Protein AF-S4RZP1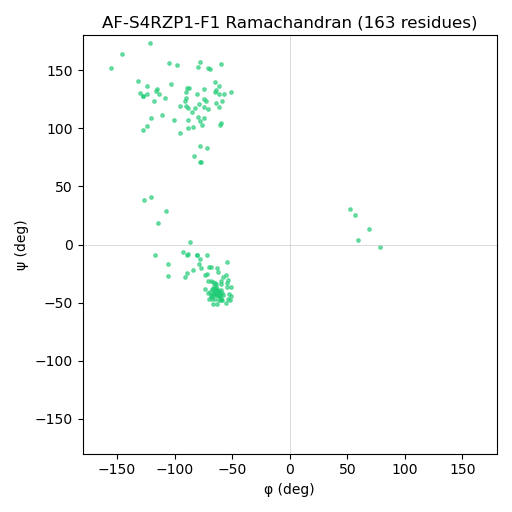-F1 (afdb_monomer)

InterPro domains:
  IPR009539 Vang-like protein [PF06638] (1-165)
  IPR009539 Vang-like protein [PTHR20886] (1-165)

Radius of gyration: 30.62 Å; Cα contacts (8 Å, |Δi|>4): 113; chains: 1; bounding box: 86×55×78 Å

Mean predicted aligned error: 17.44 Å

Foldseek 3Di:
DLLVLLQVLLVVLVVVVVVCVVVVVPDPPQLLVSLVVSCVSRVVVVCVLCVVVVNVVVDDPVNLSVLSSVCSVVVHGSVVSCCVVPPPDPPPDDDPPCPLQVDWDKAAPDDPPDDDDQQGWIWTDGPVDIDIDGDHDDDDDDDDDDDDDPVVDDDDDDDDPPDDD

Organism: Petromyzon marinus (NCBI:txid7757)

Solvent-accessible surface area (backbone atoms only — not comparable to full-atom values): 10511 Å² total; per-residue (Å²): 111,49,67,58,36,35,46,54,36,49,50,51,51,53,50,51,52,51,50,45,61,70,66,67,68,82,69,77,74,55,34,61,58,56,27,61,70,37,40,71,74,29,42,66,46,48,53,53,47,28,54,76,71,69,43,47,90,81,54,52,70,67,62,51,43,54,52,43,13,54,32,56,69,66,75,50,52,48,63,65,63,43,42,78,76,69,50,87,63,86,79,82,76,83,66,93,89,36,75,79,75,69,52,67,45,81,47,57,92,60,68,85,88,55,82,91,49,71,70,43,62,37,32,46,35,46,99,89,50,73,44,82,45,72,39,72,73,78,83,83,84,82,88,79,91,76,90,74,62,83,77,79,76,66,84,80,84,78,82,78,84,87,78,77,136

Secondary structure (DSSP, 8-state):
-HHHHHHHHHHHHHHHHHHHHHTT------HHHHHHHHHHHHHHHHHHHHHHTT-GGG--HHHHHHHHHHHHHTT--HHHHHHHHHS--------TT-TTTS-PEEEESS-TTSPP-TT-EEEEE-SS-EEEEE--PPP-------PPPTTTT------------

Structure (mmCIF, N/CA/C/O backbone):
data_AF-S4RZP1-F1
#
_entry.id   AF-S4RZP1-F1
#
loop_
_atom_site.group_PDB
_atom_site.id
_atom_site.type_symbol
_atom_site.label_atom_id
_atom_site.label_alt_id
_atom_site.label_comp_id
_atom_site.label_asym_id
_atom_site.label_entity_id
_atom_site.label_seq_id
_atom_site.pdbx_PDB_ins_code
_atom_site.Cartn_x
_atom_site.Cartn_y
_atom_site.Cartn_z
_atom_site.occupancy
_atom_site.B_iso_or_equiv
_atom_site.auth_seq_id
_atom_site.auth_comp_id
_atom_site.auth_asym_id
_atom_site.auth_atom_id
_atom_site.pdbx_PDB_model_num
ATOM 1 N N . ARG A 1 1 ? -8.484 -16.439 11.873 1.00 78.94 1 ARG A N 1
ATOM 2 C CA . ARG A 1 1 ? -7.778 -16.306 13.178 1.00 78.94 1 ARG A CA 1
ATOM 3 C C . ARG A 1 1 ? -7.256 -14.887 13.406 1.00 78.94 1 ARG A C 1
ATOM 5 O O . ARG A 1 1 ? -7.564 -14.353 14.453 1.00 78.94 1 ARG A O 1
ATOM 12 N N . LEU A 1 2 ? -6.530 -14.270 12.461 1.00 86.25 2 LEU A N 1
ATOM 13 C CA . LEU A 1 2 ? -6.063 -12.876 12.601 1.00 86.25 2 LEU A CA 1
ATOM 14 C C . LEU A 1 2 ? -7.210 -11.859 12.727 1.00 86.25 2 LEU A C 1
ATOM 16 O O . LEU A 1 2 ? -7.190 -11.057 13.646 1.00 86.25 2 LEU A O 1
ATOM 20 N N . VAL A 1 3 ? -8.217 -11.943 11.850 1.00 87.44 3 VAL A N 1
ATOM 21 C CA . VAL A 1 3 ? -9.380 -11.032 11.862 1.00 87.44 3 VAL A CA 1
ATOM 22 C C . VAL A 1 3 ? -10.087 -11.031 13.219 1.00 87.44 3 VAL A C 1
ATOM 24 O O . VAL A 1 3 ? -10.231 -9.977 13.816 1.00 87.44 3 VAL A O 1
ATOM 27 N N . VAL A 1 4 ? -10.410 -12.216 13.746 1.00 89.25 4 VAL A N 1
ATOM 28 C CA . VAL A 1 4 ? -11.067 -12.374 15.056 1.00 89.25 4 VAL A CA 1
ATOM 29 C C . VAL A 1 4 ? -10.227 -11.777 16.191 1.00 89.25 4 VAL A C 1
ATOM 31 O O . VAL A 1 4 ? -10.744 -11.001 16.981 1.00 89.25 4 VAL A O 1
ATOM 34 N N . ALA A 1 5 ? -8.919 -12.059 16.233 1.00 88.25 5 ALA A N 1
ATOM 35 C CA . ALA A 1 5 ? -8.037 -11.503 17.264 1.00 88.25 5 ALA A CA 1
ATOM 36 C C . ALA A 1 5 ? -7.927 -9.968 17.186 1.00 88.25 5 ALA A C 1
ATOM 38 O O . ALA A 1 5 ? -7.803 -9.301 18.209 1.00 88.25 5 ALA A O 1
ATOM 39 N N . ALA A 1 6 ? -7.974 -9.395 15.979 1.00 87.69 6 ALA A N 1
ATOM 40 C CA . ALA A 1 6 ? -7.999 -7.947 15.802 1.00 87.69 6 ALA A CA 1
ATOM 41 C C . ALA A 1 6 ? -9.350 -7.346 16.229 1.00 87.69 6 ALA A C 1
ATOM 43 O O . ALA A 1 6 ? -9.373 -6.317 16.894 1.00 87.69 6 ALA A O 1
ATOM 44 N N . GLU A 1 7 ? -10.471 -7.988 15.899 1.00 89.00 7 GLU A N 1
ATOM 45 C CA . GLU A 1 7 ? -11.809 -7.550 16.316 1.00 89.00 7 GLU A CA 1
ATOM 46 C C . GLU A 1 7 ? -11.969 -7.583 17.847 1.00 89.00 7 GLU A C 1
ATOM 48 O O . GLU A 1 7 ? -12.440 -6.607 18.433 1.00 89.00 7 GLU A O 1
ATOM 53 N N . GLU A 1 8 ? -11.505 -8.642 18.514 1.00 89.06 8 GLU A N 1
ATOM 54 C CA . GLU A 1 8 ? -11.508 -8.752 19.981 1.00 89.06 8 GLU A CA 1
ATOM 55 C C . GLU A 1 8 ? -10.680 -7.636 20.639 1.00 89.06 8 GLU A C 1
ATOM 57 O O . GLU A 1 8 ? -11.143 -6.979 21.573 1.00 89.06 8 GLU A O 1
ATOM 62 N N . ALA A 1 9 ? -9.488 -7.355 20.110 1.00 87.31 9 ALA A N 1
ATOM 63 C CA . ALA A 1 9 ? -8.610 -6.309 20.625 1.00 87.31 9 ALA A CA 1
ATOM 64 C C . ALA A 1 9 ? -9.189 -4.893 20.460 1.00 87.31 9 ALA A C 1
ATOM 66 O O . ALA A 1 9 ? -9.123 -4.087 21.384 1.00 87.31 9 ALA A O 1
ATOM 67 N N . PHE A 1 10 ? -9.793 -4.581 19.308 1.00 86.44 10 PHE A N 1
ATOM 68 C CA . PHE A 1 10 ? -10.455 -3.287 19.090 1.00 86.44 10 PHE A CA 1
ATOM 69 C C . PHE A 1 10 ? -11.720 -3.142 19.947 1.00 86.44 10 PHE A C 1
ATOM 71 O O . PHE A 1 10 ? -12.042 -2.043 20.393 1.00 86.44 10 PHE A O 1
ATOM 78 N N . THR A 1 11 ? -12.414 -4.246 20.233 1.00 87.06 11 THR A N 1
ATOM 79 C CA . THR A 1 11 ? -13.544 -4.248 21.175 1.00 87.06 11 THR A CA 1
ATOM 80 C C . THR A 1 11 ? -13.075 -3.937 22.599 1.00 87.06 11 THR A C 1
ATOM 82 O O . THR A 1 11 ? -13.766 -3.233 23.330 1.00 87.06 11 THR A O 1
ATOM 85 N N . HIS A 1 12 ? -11.886 -4.411 22.985 1.00 86.19 12 HIS A N 1
ATOM 86 C CA . HIS A 1 12 ? -11.274 -4.088 24.273 1.00 86.19 12 HIS A CA 1
ATOM 87 C C . HIS A 1 12 ? -10.935 -2.593 24.399 1.00 86.19 12 HIS A C 1
ATOM 89 O O . HIS A 1 12 ? -11.258 -1.995 25.420 1.00 86.19 12 HIS A O 1
ATOM 95 N N . VAL A 1 13 ? -10.378 -1.966 23.352 1.00 83.88 13 VAL A N 1
ATOM 96 C CA . VAL A 1 13 ? -10.140 -0.505 23.333 1.00 83.88 13 VAL A CA 1
ATOM 97 C C . VAL A 1 13 ? -11.434 0.274 23.520 1.00 83.88 13 VAL A C 1
ATOM 99 O O . VAL A 1 13 ? -11.487 1.167 24.356 1.00 83.88 13 VAL A O 1
ATOM 102 N N . ARG A 1 14 ? -12.492 -0.079 22.779 1.00 81.31 14 ARG A N 1
ATOM 103 C CA . ARG A 1 14 ? -13.775 0.632 22.875 1.00 81.31 14 ARG A CA 1
ATOM 104 C C . ARG A 1 14 ? -14.382 0.546 24.271 1.00 81.31 14 ARG A C 1
ATOM 106 O O . ARG A 1 14 ? -14.882 1.543 24.768 1.00 81.31 14 ARG A O 1
ATOM 113 N N . ARG A 1 15 ? -14.295 -0.618 24.925 1.00 81.94 15 ARG A N 1
ATOM 114 C CA . ARG A 1 15 ? -14.755 -0.773 26.314 1.00 81.94 15 ARG A CA 1
ATOM 115 C C . ARG A 1 15 ? -13.969 0.107 27.279 1.00 81.94 15 ARG A C 1
ATOM 117 O O . ARG A 1 15 ? -14.590 0.763 28.102 1.00 81.94 15 ARG A O 1
ATOM 124 N N . LEU A 1 16 ? -12.644 0.164 27.140 1.00 77.31 16 LEU A N 1
ATOM 125 C CA . LEU A 1 16 ? -11.804 1.044 27.959 1.00 77.31 16 LEU A CA 1
ATOM 126 C C . LEU A 1 16 ? -12.164 2.522 27.748 1.00 77.31 16 LEU A C 1
ATOM 128 O O . LEU A 1 16 ? -12.350 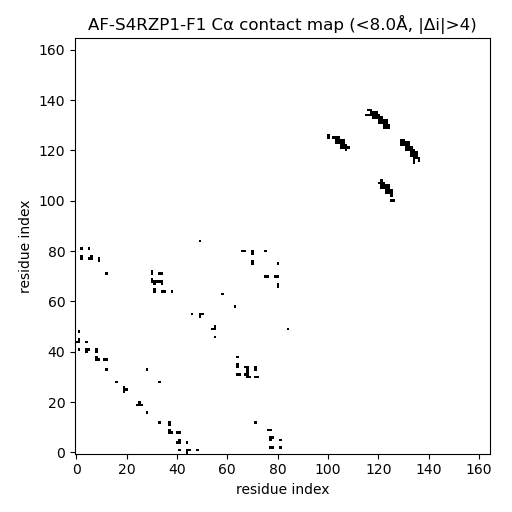3.247 28.718 1.00 77.31 16 LEU A O 1
ATOM 132 N N . GLN A 1 17 ? -12.365 2.945 26.497 1.00 74.88 17 GLN A N 1
ATOM 133 C CA . GLN A 1 17 ? -12.795 4.310 26.171 1.00 74.88 17 GLN A CA 1
ATOM 134 C C . GLN A 1 17 ? -14.188 4.639 26.737 1.00 74.88 17 GLN A C 1
ATOM 136 O O . GLN A 1 17 ? -14.403 5.734 27.256 1.00 74.88 17 GLN A O 1
ATOM 141 N N . GLU A 1 18 ? -15.138 3.701 26.664 1.00 74.38 18 GLU A N 1
ATOM 142 C CA . GLU A 1 18 ? -16.483 3.850 27.236 1.00 74.38 18 GLU A CA 1
ATOM 143 C C . GLU A 1 18 ? -16.457 3.904 28.773 1.00 74.38 18 GLU A C 1
ATOM 145 O O . GLU A 1 18 ? -17.213 4.669 29.378 1.00 74.38 18 GLU A O 1
ATOM 150 N N . GLU A 1 19 ? -15.600 3.108 29.417 1.00 72.75 19 GLU A N 1
ATOM 151 C CA . GLU A 1 19 ? -15.393 3.117 30.869 1.00 72.75 19 GLU A CA 1
ATOM 152 C C . GLU A 1 19 ? -14.763 4.436 31.340 1.00 72.75 19 GLU A C 1
ATOM 154 O O . GLU A 1 19 ? -15.252 5.028 32.303 1.00 72.75 19 GLU A O 1
ATOM 159 N N . GLU A 1 20 ? -13.761 4.957 30.627 1.00 68.62 20 GLU A N 1
ATOM 160 C CA . GLU A 1 20 ? -13.144 6.260 30.917 1.00 68.62 20 GLU A CA 1
ATOM 161 C C . GLU A 1 20 ? -14.103 7.435 30.673 1.00 68.62 20 GLU A C 1
ATOM 163 O O . GLU A 1 20 ? -14.165 8.368 31.478 1.00 68.62 20 GLU A O 1
ATOM 168 N N . GLN A 1 21 ? -14.928 7.375 29.621 1.00 65.19 21 GLN A N 1
ATOM 169 C CA . GLN A 1 21 ? -15.983 8.369 29.392 1.00 65.19 21 GLN A CA 1
ATOM 170 C C . GLN A 1 21 ? -17.047 8.349 30.493 1.00 65.19 21 GLN A C 1
ATOM 172 O O . GLN A 1 21 ? -17.503 9.410 30.921 1.00 65.19 21 GLN A O 1
ATOM 177 N N . ARG A 1 22 ? -17.431 7.166 30.991 1.00 64.12 22 ARG A N 1
ATOM 178 C CA . ARG A 1 22 ? -18.382 7.032 32.110 1.00 64.12 22 ARG A CA 1
ATOM 179 C C . ARG A 1 22 ? -17.792 7.463 33.450 1.00 64.12 22 ARG A C 1
ATOM 181 O O . ARG A 1 22 ? -18.537 7.962 34.288 1.00 64.12 22 ARG A O 1
ATOM 188 N N . ALA A 1 23 ? -16.487 7.294 33.648 1.00 65.44 23 ALA A N 1
ATOM 189 C CA . ALA A 1 23 ? -15.782 7.733 34.851 1.00 65.44 23 ALA A CA 1
ATOM 190 C C . ALA A 1 23 ? -15.629 9.265 34.940 1.00 65.44 23 ALA A C 1
ATOM 192 O O . ALA A 1 23 ? -15.225 9.777 35.983 1.00 65.44 23 ALA A O 1
ATOM 193 N N . GLY A 1 24 ? -15.971 10.008 33.877 1.00 54.34 24 GLY A N 1
ATOM 194 C CA . GLY A 1 24 ? -16.002 11.473 33.878 1.00 54.34 24 GLY A CA 1
ATOM 195 C C . GLY A 1 24 ? -14.624 12.133 33.984 1.00 54.34 24 GLY A C 1
ATOM 196 O O . GLY A 1 24 ? -14.544 13.330 34.248 1.00 54.34 24 GLY A O 1
ATOM 197 N N . THR A 1 25 ? -13.539 11.379 33.785 1.00 56.59 25 THR A N 1
ATOM 198 C CA . THR A 1 25 ? -12.162 11.856 33.982 1.00 56.59 25 THR A CA 1
ATOM 199 C C . THR A 1 25 ? -11.642 12.721 32.837 1.00 56.59 25 THR A C 1
ATOM 201 O O . THR A 1 25 ? -10.626 13.382 33.021 1.00 56.59 25 THR A O 1
ATOM 204 N N . GLY A 1 26 ? -12.315 12.778 31.678 1.00 52.53 26 GLY A N 1
ATOM 205 C CA . GLY A 1 26 ? -11.994 13.702 30.574 1.00 52.53 26 GLY A CA 1
ATOM 206 C C . GLY A 1 26 ? -10.577 13.573 29.992 1.00 52.53 26 GLY A C 1
ATOM 207 O O . GLY A 1 26 ? -10.198 14.353 29.120 1.00 52.53 26 GLY A O 1
ATOM 208 N N . LEU A 1 27 ? -9.795 12.601 30.465 1.00 50.53 27 LEU A N 1
ATOM 209 C CA . LEU A 1 27 ? -8.457 12.299 29.992 1.00 50.53 27 LEU A CA 1
ATOM 210 C C . LEU A 1 27 ? -8.616 11.538 28.683 1.00 50.53 27 LEU A C 1
ATOM 212 O O . LEU A 1 27 ? -9.033 10.386 28.657 1.00 50.53 27 LEU A O 1
ATOM 216 N N . THR A 1 28 ? -8.328 12.214 27.577 1.00 58.22 28 THR A N 1
ATOM 217 C CA . THR A 1 28 ? -8.139 11.568 26.282 1.00 58.22 28 THR A CA 1
ATOM 218 C C . THR A 1 28 ? -6.984 10.581 26.426 1.00 58.22 28 THR A C 1
ATOM 220 O O . THR A 1 28 ? -5.834 11.014 26.522 1.00 58.22 28 THR A O 1
ATOM 223 N N . MET A 1 29 ? -7.281 9.283 26.495 1.00 65.50 29 MET A N 1
ATOM 224 C CA . MET A 1 29 ? -6.266 8.230 26.519 1.00 65.50 29 MET A CA 1
ATOM 225 C C . MET A 1 29 ? -5.289 8.446 25.353 1.00 65.50 29 MET A C 1
ATOM 227 O O . MET A 1 29 ? -5.736 8.668 24.222 1.00 65.50 29 MET A O 1
ATOM 231 N N . ASP A 1 30 ? -3.974 8.410 25.604 1.00 81.56 30 ASP A N 1
ATOM 232 C CA . ASP A 1 30 ? -2.981 8.541 24.533 1.00 81.56 30 ASP A CA 1
ATOM 233 C C . ASP A 1 30 ? -3.168 7.365 23.553 1.00 81.56 30 ASP A C 1
ATOM 235 O O . ASP A 1 30 ? -3.022 6.201 23.952 1.00 81.56 30 ASP A O 1
ATOM 239 N N . PRO A 1 31 ? -3.489 7.611 22.266 1.00 79.75 31 PRO A N 1
ATOM 240 C CA . PRO A 1 31 ? -3.691 6.546 21.286 1.00 79.75 31 PRO A CA 1
ATOM 241 C C . PRO A 1 31 ? -2.491 5.600 21.174 1.00 79.75 31 PRO A C 1
ATOM 243 O O . PRO A 1 31 ? -2.646 4.435 20.794 1.00 79.75 31 PRO A O 1
ATOM 246 N N . GLN A 1 32 ? -1.291 6.085 21.502 1.00 85.44 32 GLN A N 1
ATOM 247 C CA . GLN A 1 32 ? -0.077 5.284 21.498 1.00 85.44 32 GLN A CA 1
ATOM 248 C C . GLN A 1 32 ? -0.011 4.309 22.681 1.00 85.44 32 GLN A C 1
ATOM 250 O O . GLN A 1 32 ? 0.398 3.161 22.499 1.00 85.44 32 GLN A O 1
ATOM 255 N N . GLU A 1 33 ? -0.472 4.721 23.860 1.00 87.12 33 GLU A N 1
ATOM 256 C CA . GLU A 1 33 ? -0.581 3.869 25.046 1.00 87.12 33 GLU A CA 1
ATOM 257 C C . GLU A 1 33 ? -1.665 2.799 24.856 1.00 87.12 33 GLU A C 1
ATOM 259 O O . GLU A 1 33 ? -1.415 1.608 25.061 1.00 87.12 33 GLU A O 1
ATOM 264 N N . ALA A 1 34 ? -2.831 3.191 24.331 1.00 86.75 34 ALA A N 1
ATOM 265 C CA . ALA A 1 34 ? -3.907 2.262 23.991 1.00 86.75 34 ALA A CA 1
ATOM 266 C C . ALA A 1 34 ? -3.444 1.196 22.979 1.00 86.75 34 ALA A C 1
ATOM 268 O O . ALA A 1 34 ? -3.712 0.002 23.148 1.00 86.75 34 ALA A O 1
ATOM 269 N N . ALA A 1 35 ? -2.689 1.603 21.950 1.00 88.38 35 ALA A N 1
ATOM 270 C CA . ALA A 1 35 ? -2.110 0.684 20.974 1.00 88.38 35 ALA A CA 1
ATOM 271 C C . ALA A 1 35 ? -1.136 -0.315 21.620 1.00 88.38 35 ALA A C 1
ATOM 273 O O . ALA A 1 35 ? -1.183 -1.506 21.302 1.00 88.38 35 ALA A O 1
ATOM 274 N N . GLN A 1 36 ? -0.275 0.141 22.535 1.00 90.06 36 GLN A N 1
ATOM 275 C CA . GLN A 1 36 ? 0.663 -0.725 23.256 1.00 90.06 36 GLN A CA 1
ATOM 276 C C . GLN A 1 36 ? -0.053 -1.726 24.168 1.00 90.06 36 GLN A C 1
ATOM 278 O O . GLN A 1 36 ? 0.353 -2.888 24.219 1.00 90.06 36 GLN A O 1
ATOM 283 N N . ALA A 1 37 ? -1.136 -1.312 24.830 1.00 88.75 37 ALA A N 1
ATOM 284 C CA . ALA A 1 37 ? -1.914 -2.170 25.718 1.00 88.75 37 ALA A CA 1
ATOM 285 C C . ALA A 1 37 ? -2.589 -3.331 24.970 1.00 88.75 37 ALA A C 1
ATOM 287 O O . ALA A 1 37 ? -2.584 -4.469 25.445 1.00 88.75 37 ALA A O 1
ATOM 288 N N . ILE A 1 38 ? -3.141 -3.080 23.776 1.00 89.81 38 ILE A N 1
ATOM 289 C CA . ILE A 1 38 ? -3.872 -4.116 23.032 1.00 89.81 38 ILE A CA 1
ATOM 290 C C . ILE A 1 38 ? -2.999 -4.950 22.102 1.00 89.81 38 ILE A C 1
ATOM 292 O O . ILE A 1 38 ? -3.365 -6.083 21.781 1.00 89.81 38 ILE A O 1
ATOM 296 N N . PHE A 1 39 ? -1.856 -4.428 21.652 1.00 90.31 39 PHE A N 1
ATOM 297 C CA . PHE A 1 39 ? -1.021 -5.106 20.664 1.00 90.31 39 PHE A CA 1
ATOM 298 C C . PHE A 1 39 ? -0.658 -6.558 21.046 1.00 90.31 39 PHE A C 1
ATOM 300 O O . PHE A 1 39 ? -0.793 -7.427 20.178 1.00 90.31 39 PHE A O 1
ATOM 307 N N . PRO A 1 40 ? -0.291 -6.892 22.305 1.00 91.31 40 PRO A N 1
ATOM 308 C CA . PRO A 1 40 ? 0.033 -8.264 22.708 1.00 91.31 40 PRO A CA 1
ATOM 309 C C . PRO A 1 40 ? -1.066 -9.294 22.407 1.00 91.31 40 PRO A C 1
ATOM 311 O O . PRO A 1 40 ? -0.750 -10.433 22.056 1.00 91.31 40 PRO A O 1
ATOM 314 N N . SER A 1 41 ? -2.343 -8.896 22.474 1.00 89.69 41 SER A N 1
ATOM 315 C CA . SER A 1 41 ? -3.490 -9.785 22.222 1.00 89.69 41 SER A CA 1
ATOM 316 C C . SER A 1 41 ? -3.577 -10.259 20.762 1.00 89.69 41 SER A C 1
ATOM 318 O O . SER A 1 41 ? -3.948 -11.402 20.493 1.00 89.69 41 SER A O 1
ATOM 320 N N . MET A 1 42 ? -3.146 -9.426 19.808 1.00 91.50 42 MET A N 1
ATOM 321 C CA . MET A 1 42 ? -3.163 -9.730 18.371 1.00 91.50 42 MET A CA 1
ATOM 322 C C . MET A 1 42 ? -1.776 -10.043 17.787 1.00 91.50 42 MET A C 1
ATOM 324 O O . MET A 1 42 ? -1.682 -10.640 16.709 1.00 91.50 42 MET A O 1
ATOM 328 N N . ALA A 1 43 ? -0.694 -9.690 18.492 1.00 90.94 43 ALA A N 1
ATOM 329 C CA . ALA A 1 43 ? 0.689 -9.752 18.015 1.00 90.94 43 ALA A CA 1
ATOM 330 C C . ALA A 1 43 ? 1.052 -11.120 17.436 1.00 90.94 43 ALA A C 1
ATOM 332 O O . ALA A 1 43 ? 1.564 -11.220 16.321 1.00 90.94 43 ALA A O 1
ATOM 333 N N . ARG A 1 44 ? 0.725 -12.198 18.159 1.00 91.12 44 ARG A N 1
ATOM 334 C CA . ARG A 1 44 ? 1.038 -13.566 17.728 1.00 91.12 44 ARG A CA 1
ATOM 335 C C . ARG A 1 44 ? 0.327 -13.937 16.428 1.00 91.12 44 ARG A C 1
ATOM 337 O O . ARG A 1 44 ? 0.917 -14.591 15.568 1.00 91.12 44 ARG A O 1
ATOM 344 N N . ALA A 1 45 ? -0.938 -13.546 16.280 1.00 90.12 45 ALA A N 1
ATOM 345 C CA . ALA A 1 45 ? -1.714 -13.837 15.081 1.00 90.12 45 ALA A CA 1
ATOM 346 C C . ALA A 1 45 ? -1.188 -13.042 13.878 1.00 90.12 45 ALA A C 1
ATOM 348 O O . ALA A 1 45 ? -1.054 -13.610 12.791 1.00 90.12 45 ALA A O 1
ATOM 349 N N . LEU A 1 46 ? -0.840 -11.769 14.090 1.00 89.25 46 LEU A N 1
ATOM 350 C CA . LEU A 1 46 ? -0.301 -10.892 13.055 1.00 89.25 46 LEU A CA 1
ATOM 351 C C . LEU A 1 46 ? 1.083 -11.364 12.607 1.00 89.25 46 LEU A C 1
ATOM 353 O O . LEU A 1 46 ? 1.293 -11.613 11.427 1.00 89.25 46 LEU A O 1
ATOM 357 N N . GLN A 1 47 ? 2.002 -11.603 13.542 1.00 90.50 47 GLN A N 1
ATOM 358 C CA . GLN A 1 47 ? 3.342 -12.108 13.235 1.00 90.50 47 GLN A CA 1
ATOM 359 C C . GLN A 1 47 ? 3.302 -13.461 12.518 1.00 90.50 47 GLN A C 1
ATOM 361 O O . GLN A 1 47 ? 4.084 -13.688 11.597 1.00 90.50 47 GLN A O 1
ATOM 366 N N . LYS A 1 48 ? 2.386 -14.362 12.904 1.00 91.19 48 LYS A N 1
ATOM 367 C CA . LYS A 1 48 ? 2.197 -15.639 12.203 1.00 91.19 48 LYS A CA 1
ATOM 368 C C . LYS A 1 48 ? 1.749 -15.424 10.756 1.00 91.19 48 LYS A C 1
ATOM 370 O O . LYS A 1 48 ? 2.263 -16.103 9.871 1.00 91.19 48 LYS A O 1
ATOM 375 N N . TYR A 1 49 ? 0.818 -14.500 10.521 1.00 89.44 49 TYR A N 1
ATOM 376 C CA . TYR A 1 49 ? 0.367 -14.151 9.175 1.00 89.44 49 TYR A CA 1
ATOM 377 C C . TYR A 1 49 ? 1.506 -13.547 8.348 1.00 89.44 49 TYR A C 1
ATOM 379 O O . TYR A 1 49 ? 1.826 -14.088 7.297 1.00 89.44 49 TYR A O 1
ATOM 387 N N . LEU A 1 50 ? 2.195 -12.530 8.877 1.00 87.44 50 LEU A N 1
ATOM 388 C CA . LEU A 1 50 ? 3.315 -11.864 8.204 1.00 87.44 50 LEU A CA 1
ATOM 389 C C . LEU A 1 50 ? 4.470 -12.822 7.880 1.00 87.44 50 LEU A C 1
ATOM 391 O O . LEU A 1 50 ? 5.133 -12.677 6.857 1.00 87.44 50 LEU A O 1
ATOM 395 N N . ARG A 1 51 ? 4.718 -13.824 8.729 1.00 87.69 51 ARG A N 1
ATOM 396 C CA . ARG A 1 51 ? 5.679 -14.899 8.438 1.00 87.69 51 ARG A CA 1
ATOM 397 C C . ARG A 1 51 ? 5.206 -15.786 7.290 1.00 87.69 51 ARG A C 1
ATOM 399 O O . ARG A 1 51 ? 5.985 -16.065 6.385 1.00 87.69 51 ARG A O 1
ATOM 406 N N . ALA A 1 52 ? 3.944 -16.215 7.314 1.00 86.50 52 ALA A N 1
ATOM 407 C CA . ALA A 1 52 ? 3.375 -17.083 6.285 1.00 86.50 52 ALA A CA 1
ATOM 408 C C . ALA A 1 52 ? 3.322 -16.402 4.907 1.00 86.50 52 ALA A C 1
ATOM 410 O O . ALA A 1 52 ? 3.592 -17.046 3.897 1.00 86.50 52 ALA A O 1
ATOM 411 N N . THR A 1 53 ? 3.039 -15.098 4.865 1.00 84.81 53 THR A N 1
ATOM 412 C CA . THR A 1 53 ? 2.996 -14.293 3.634 1.00 84.81 53 THR A CA 1
ATOM 413 C C . THR A 1 53 ? 4.354 -13.719 3.227 1.00 84.81 53 THR A C 1
ATOM 415 O O . THR A 1 53 ? 4.432 -13.001 2.235 1.00 84.81 53 THR A O 1
ATOM 418 N N . LYS A 1 54 ? 5.431 -14.022 3.969 1.00 81.19 54 LYS A N 1
ATOM 419 C CA . LYS A 1 54 ? 6.779 -13.449 3.783 1.00 81.19 54 LYS A CA 1
ATOM 420 C C . LYS A 1 54 ? 6.820 -11.913 3.858 1.00 81.19 54 LYS A C 1
ATOM 422 O O . LYS A 1 54 ? 7.726 -11.288 3.323 1.00 81.19 54 LYS A O 1
ATOM 427 N N . GLN A 1 55 ? 5.865 -11.307 4.559 1.00 81.31 55 GLN A N 1
ATOM 428 C CA . GLN A 1 55 ? 5.765 -9.862 4.757 1.00 81.31 55 GLN A CA 1
ATOM 429 C C . GLN A 1 55 ? 6.533 -9.358 5.998 1.00 81.31 55 GLN A C 1
ATOM 431 O O . GLN A 1 55 ? 6.677 -8.155 6.187 1.00 81.31 55 GLN A O 1
ATOM 436 N N . GLN A 1 56 ? 7.045 -10.254 6.852 1.00 82.88 56 GLN A N 1
ATOM 437 C CA . GLN A 1 56 ? 7.728 -9.891 8.103 1.00 82.88 56 GLN A CA 1
ATOM 438 C C . GLN A 1 56 ? 8.855 -8.837 7.979 1.00 82.88 56 GLN A C 1
ATOM 440 O O . GLN A 1 56 ? 8.870 -7.946 8.826 1.00 82.88 56 GLN A O 1
ATOM 445 N N . PRO A 1 57 ? 9.777 -8.874 6.990 1.00 78.25 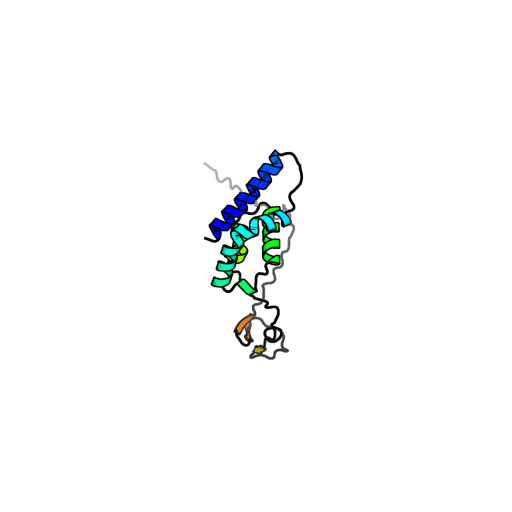57 PRO A N 1
ATOM 446 C CA . PRO A 1 57 ? 10.853 -7.877 6.915 1.00 78.25 57 PRO A CA 1
ATOM 447 C C . PRO A 1 57 ? 10.352 -6.464 6.579 1.00 78.25 57 PRO A C 1
ATOM 449 O O . PRO A 1 57 ? 11.028 -5.488 6.883 1.00 78.25 57 PRO A O 1
ATOM 452 N N . PHE A 1 58 ? 9.149 -6.335 6.015 1.00 76.94 58 PHE A N 1
ATOM 453 C CA . PHE A 1 58 ? 8.583 -5.053 5.584 1.00 76.94 58 PHE A CA 1
ATOM 454 C C . PHE A 1 58 ? 7.799 -4.327 6.681 1.00 76.94 58 PHE A C 1
ATOM 456 O O . PHE A 1 58 ? 7.377 -3.185 6.496 1.00 76.94 58 PHE A O 1
ATOM 463 N N . HIS A 1 59 ? 7.572 -4.978 7.822 1.00 83.75 59 HIS A N 1
ATOM 464 C CA . HIS A 1 59 ? 6.770 -4.425 8.904 1.00 83.75 59 HIS A CA 1
ATOM 465 C C . HIS A 1 59 ? 7.546 -4.471 10.215 1.00 83.75 59 HIS A C 1
ATOM 467 O O . HIS A 1 59 ? 7.588 -5.492 10.905 1.00 83.75 59 HIS A O 1
ATOM 473 N N . SER A 1 60 ? 8.141 -3.333 10.572 1.00 86.88 60 SER A N 1
ATOM 474 C CA . SER A 1 60 ? 8.731 -3.149 11.893 1.00 86.88 60 SER A CA 1
ATOM 475 C C . SER A 1 60 ? 7.642 -3.092 12.966 1.00 86.88 60 SER A C 1
ATOM 477 O O . SER A 1 60 ? 6.516 -2.651 12.724 1.00 86.88 60 SER A O 1
ATOM 479 N N . MET A 1 61 ? 7.996 -3.514 14.180 1.00 86.19 61 MET A N 1
ATOM 480 C CA . MET A 1 61 ? 7.128 -3.420 15.356 1.00 86.19 61 MET A CA 1
ATOM 481 C C . MET A 1 61 ? 6.615 -1.986 15.570 1.00 86.19 61 MET A C 1
ATOM 483 O O . MET A 1 61 ? 5.420 -1.767 15.748 1.00 86.19 61 MET A O 1
ATOM 487 N N . GLU A 1 62 ? 7.516 -1.008 15.484 1.00 86.56 62 GLU A N 1
ATOM 488 C CA . GLU A 1 62 ? 7.203 0.415 15.626 1.00 86.56 62 GLU A CA 1
ATOM 489 C C . GLU A 1 62 ? 6.223 0.903 14.548 1.00 86.56 62 GLU A C 1
ATOM 491 O O . GLU A 1 62 ? 5.248 1.588 14.854 1.00 86.56 62 GLU A O 1
ATOM 496 N N . GLY A 1 63 ? 6.418 0.495 13.290 1.00 83.75 63 GLY A N 1
ATOM 497 C CA . GLY A 1 63 ? 5.523 0.856 12.191 1.00 83.75 63 GLY A CA 1
ATOM 498 C C . GLY A 1 63 ? 4.116 0.272 12.345 1.00 83.75 63 GLY A C 1
ATOM 499 O O . GLY A 1 63 ? 3.135 0.915 11.961 1.00 83.75 63 GLY A O 1
ATOM 500 N N . ILE A 1 64 ? 4.007 -0.923 12.934 1.00 88.31 64 ILE A N 1
ATOM 501 C CA . ILE A 1 64 ? 2.719 -1.549 13.249 1.00 88.31 64 ILE A CA 1
ATOM 502 C C . ILE A 1 64 ? 2.024 -0.800 14.392 1.00 88.31 64 ILE A C 1
ATOM 504 O O . ILE A 1 64 ? 0.846 -0.470 14.257 1.00 88.31 64 ILE A O 1
ATOM 508 N N . LEU A 1 65 ? 2.742 -0.490 15.477 1.00 88.62 65 LEU A N 1
ATOM 509 C CA . LEU A 1 65 ? 2.205 0.262 16.617 1.00 88.62 65 LEU A CA 1
ATOM 510 C C . LEU A 1 65 ? 1.754 1.670 16.216 1.00 88.62 65 LEU A C 1
ATOM 512 O O . LEU A 1 65 ? 0.661 2.083 16.589 1.00 88.62 65 LEU A O 1
ATOM 516 N N . LYS A 1 66 ? 2.537 2.378 15.394 1.00 86.19 66 LYS A N 1
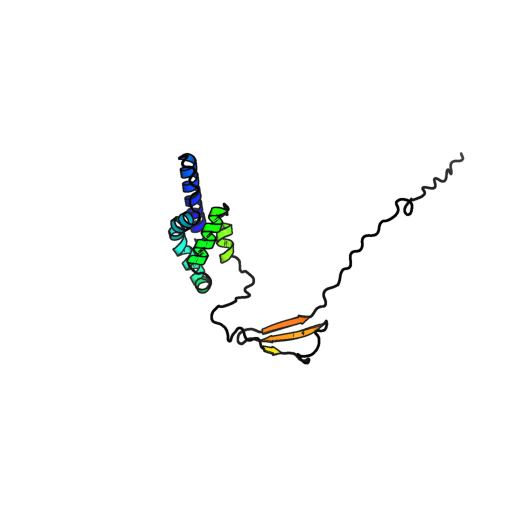ATOM 517 C CA . LYS A 1 66 ? 2.174 3.702 14.871 1.00 86.19 66 LYS A CA 1
ATOM 518 C C . LYS A 1 66 ? 0.892 3.659 14.036 1.00 86.19 66 LYS A C 1
ATOM 520 O O . LYS A 1 66 ? 0.031 4.523 14.176 1.00 86.19 66 LYS A O 1
ATOM 525 N N . HIS A 1 67 ? 0.746 2.644 13.179 1.00 86.00 67 HIS A N 1
ATOM 526 C CA . HIS A 1 67 ? -0.480 2.441 12.396 1.00 86.00 67 HIS A CA 1
ATOM 527 C C . HIS A 1 67 ? -1.675 2.110 13.293 1.00 86.00 67 HIS A C 1
ATOM 529 O O . HIS A 1 67 ? -2.770 2.619 13.075 1.00 86.00 67 HIS A O 1
ATOM 535 N N . LEU A 1 68 ? -1.463 1.291 14.323 1.00 87.94 68 LEU A N 1
ATOM 536 C CA . LEU A 1 68 ? -2.499 0.923 15.283 1.00 87.94 68 LEU A CA 1
ATOM 537 C C . LEU A 1 68 ? -2.982 2.133 16.096 1.00 87.94 68 LEU A C 1
ATOM 539 O O . LEU A 1 68 ? -4.185 2.358 16.173 1.00 87.94 68 LEU A O 1
ATOM 543 N N . ALA A 1 69 ? -2.063 2.948 16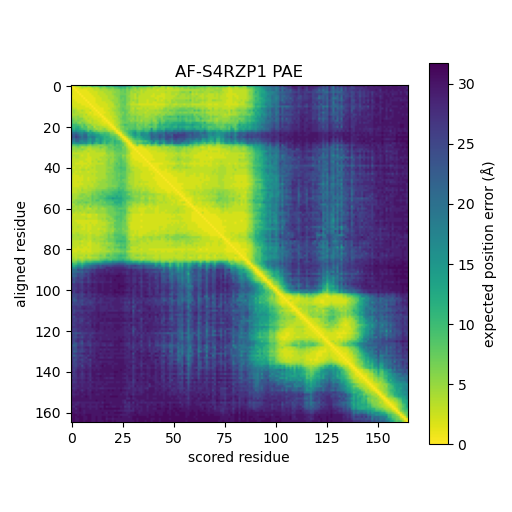.616 1.00 85.19 69 ALA A N 1
ATOM 544 C CA . ALA A 1 69 ? -2.377 4.194 17.314 1.00 85.19 69 ALA A CA 1
ATOM 545 C C . ALA A 1 69 ? -3.165 5.159 16.418 1.00 85.19 69 ALA A C 1
ATOM 547 O O . ALA A 1 69 ? -4.163 5.733 16.841 1.00 85.19 69 ALA A O 1
ATOM 548 N N . HIS A 1 70 ? -2.775 5.274 15.144 1.00 79.44 70 HIS A N 1
ATOM 549 C CA . HIS A 1 70 ? -3.516 6.064 14.163 1.00 79.44 70 HIS A CA 1
ATOM 550 C C . HIS A 1 70 ? -4.942 5.531 13.938 1.00 79.44 70 HIS A C 1
ATOM 552 O O . HIS A 1 70 ? -5.875 6.325 13.852 1.00 79.44 70 HIS A O 1
ATOM 558 N N . CYS A 1 71 ? -5.130 4.206 13.895 1.00 84.25 71 CYS A N 1
ATOM 559 C CA . CYS A 1 71 ? -6.457 3.592 13.799 1.00 84.25 71 CYS A CA 1
ATOM 560 C C . CYS A 1 71 ? -7.332 3.888 15.018 1.00 84.25 71 CYS A C 1
ATOM 562 O O . CYS A 1 71 ? -8.510 4.184 14.844 1.00 84.25 71 CYS A O 1
ATOM 564 N N . ILE A 1 72 ? -6.760 3.842 16.221 1.00 85.62 72 ILE A N 1
ATOM 565 C CA . ILE A 1 72 ? -7.476 4.136 17.469 1.00 85.62 72 ILE A CA 1
ATOM 566 C C . ILE A 1 72 ? -7.855 5.620 17.541 1.00 85.62 72 ILE A C 1
ATOM 568 O O . ILE A 1 72 ? -8.993 5.938 17.856 1.00 85.62 72 ILE A O 1
ATOM 572 N N . ALA A 1 73 ? -6.939 6.523 17.181 1.00 81.00 73 ALA A N 1
ATOM 573 C CA . ALA A 1 73 ? -7.167 7.969 17.227 1.00 81.00 73 ALA A CA 1
ATOM 574 C C . ALA A 1 73 ? -8.297 8.462 16.302 1.00 81.00 73 ALA A C 1
ATOM 576 O O . ALA A 1 73 ? -8.845 9.533 16.532 1.00 81.00 73 ALA A O 1
ATOM 577 N N . HIS A 1 74 ? -8.614 7.707 15.246 1.00 79.69 74 HIS A N 1
ATOM 578 C CA . HIS A 1 74 ? -9.622 8.068 14.241 1.00 79.69 74 HIS A CA 1
ATOM 579 C C . HIS A 1 74 ? -10.831 7.117 14.256 1.00 79.69 74 HIS A C 1
ATOM 581 O O . HIS A 1 74 ? -11.536 7.020 13.252 1.00 79.69 74 HIS A O 1
ATOM 587 N N . ASP A 1 75 ? -11.035 6.363 15.343 1.00 77.12 75 ASP A N 1
ATOM 588 C CA . ASP A 1 75 ? -12.141 5.405 15.508 1.00 77.12 75 ASP A CA 1
ATOM 589 C C . ASP A 1 75 ? -12.288 4.392 14.354 1.00 77.12 75 ASP A C 1
ATOM 591 O O . ASP A 1 75 ? -13.378 3.900 14.032 1.00 77.12 75 ASP A O 1
ATOM 595 N N . MET A 1 76 ? -11.168 4.037 13.719 1.00 81.31 76 MET A N 1
ATOM 596 C CA . MET A 1 76 ? -11.156 3.108 12.595 1.00 81.31 76 MET A CA 1
ATOM 597 C C . MET A 1 76 ? -11.445 1.675 13.047 1.00 81.31 76 MET A C 1
ATOM 599 O O . MET A 1 76 ? -11.156 1.255 14.168 1.00 81.31 76 MET A O 1
ATOM 603 N N . THR A 1 77 ? -12.014 0.880 12.142 1.00 86.25 77 THR A N 1
ATOM 604 C CA . THR A 1 77 ? -12.338 -0.522 12.432 1.00 86.25 77 THR A CA 1
ATOM 605 C C . THR A 1 77 ? -11.101 -1.421 12.370 1.00 86.25 77 THR A C 1
ATOM 607 O O . THR A 1 77 ? -10.145 -1.152 11.639 1.00 86.25 77 THR A O 1
ATOM 610 N N . ALA A 1 78 ? -11.157 -2.571 13.051 1.00 86.50 78 ALA A N 1
ATOM 611 C CA . ALA A 1 78 ? -10.125 -3.609 12.956 1.00 86.50 78 ALA A CA 1
ATOM 612 C C . ALA A 1 78 ? -9.852 -4.048 11.502 1.00 86.50 78 ALA A C 1
ATOM 614 O O . ALA A 1 78 ? -8.724 -4.393 11.152 1.00 86.50 78 ALA A O 1
ATOM 615 N N . ARG A 1 79 ? -10.870 -3.997 10.630 1.00 83.88 79 ARG A N 1
ATOM 616 C CA . ARG A 1 79 ? -10.717 -4.288 9.197 1.00 83.88 79 ARG A CA 1
ATOM 617 C C . ARG A 1 79 ? -9.860 -3.247 8.482 1.00 83.88 79 ARG A C 1
ATOM 619 O O . ARG A 1 79 ? -8.979 -3.647 7.733 1.00 83.88 79 ARG A O 1
ATOM 626 N N . ALA A 1 80 ? -10.061 -1.959 8.763 1.00 81.06 80 ALA A N 1
ATOM 627 C CA . ALA A 1 80 ? -9.245 -0.881 8.200 1.00 81.06 80 ALA A CA 1
ATOM 628 C C . ALA A 1 80 ? -7.773 -0.989 8.641 1.00 81.06 80 ALA A C 1
ATOM 630 O O . ALA A 1 80 ? -6.857 -0.809 7.839 1.00 81.06 80 ALA A O 1
ATOM 631 N N . PHE A 1 81 ? -7.522 -1.383 9.895 1.00 86.00 81 PHE A N 1
ATOM 632 C CA . PHE A 1 81 ? -6.164 -1.704 10.346 1.00 86.00 81 PHE A CA 1
ATOM 633 C C . PHE A 1 81 ? -5.550 -2.856 9.533 1.00 86.00 81 PHE A C 1
ATOM 635 O O . PHE A 1 81 ? -4.409 -2.755 9.075 1.00 86.00 81 PHE A O 1
ATOM 642 N N . LEU A 1 82 ? -6.306 -3.944 9.347 1.00 89.00 82 LEU A N 1
ATOM 643 C CA . LEU A 1 82 ? -5.840 -5.148 8.660 1.00 89.00 82 LEU A CA 1
ATOM 644 C C . LEU A 1 82 ? -5.686 -4.981 7.146 1.00 89.00 82 LEU A C 1
ATOM 646 O O . LEU A 1 82 ? -4.867 -5.681 6.553 1.00 89.00 82 LEU A O 1
ATOM 650 N N . GLU A 1 83 ? -6.416 -4.063 6.520 1.00 84.00 83 GLU A N 1
ATOM 651 C CA . GLU A 1 83 ? -6.374 -3.812 5.076 1.00 84.00 83 GLU A CA 1
ATOM 652 C C . GLU A 1 83 ? -4.953 -3.527 4.575 1.00 84.00 83 GLU A C 1
ATOM 654 O O . GLU A 1 83 ? -4.545 -4.049 3.539 1.00 84.00 83 GLU A O 1
ATOM 659 N N . LYS A 1 84 ? -4.141 -2.821 5.369 1.00 79.69 84 LYS A N 1
ATOM 660 C CA . LYS A 1 84 ? -2.722 -2.559 5.081 1.00 79.69 84 LYS A CA 1
ATOM 661 C C . LYS A 1 84 ? -1.873 -3.830 4.911 1.00 79.69 84 LYS A C 1
ATOM 663 O O . LYS A 1 84 ? -0.860 -3.793 4.220 1.00 79.69 84 LYS A O 1
ATOM 668 N N . TYR A 1 85 ? -2.263 -4.933 5.551 1.00 83.88 85 TYR A N 1
ATOM 669 C CA . TYR A 1 85 ? -1.533 -6.208 5.530 1.00 83.88 85 TYR A CA 1
ATOM 670 C C . TYR A 1 85 ? -2.216 -7.271 4.654 1.00 83.88 85 TYR A C 1
ATOM 672 O O . TYR A 1 85 ? -1.559 -8.188 4.158 1.00 83.88 85 TYR A O 1
ATOM 680 N N . LEU A 1 86 ? -3.540 -7.179 4.489 1.00 82.62 86 LEU A N 1
ATOM 681 C CA . LEU A 1 86 ? -4.352 -8.131 3.727 1.00 82.62 86 LEU A CA 1
ATOM 682 C C . LEU A 1 86 ? -4.511 -7.740 2.254 1.00 82.62 86 LEU A C 1
ATOM 684 O O . LEU A 1 86 ? -4.697 -8.626 1.422 1.00 82.62 86 LEU A O 1
ATOM 688 N N . SER A 1 87 ? -4.451 -6.447 1.924 1.00 72.12 87 SER A N 1
ATOM 689 C CA . SER A 1 87 ? -4.526 -5.997 0.537 1.00 72.12 87 SER A CA 1
ATOM 690 C C . SER A 1 87 ? -3.196 -6.284 -0.178 1.00 72.12 87 SER A C 1
ATOM 692 O O . SER A 1 87 ? -2.132 -5.869 0.292 1.00 72.12 87 SER A O 1
ATOM 694 N N . PRO A 1 88 ? -3.203 -7.002 -1.315 1.00 57.47 88 PRO A N 1
ATOM 695 C CA . PRO A 1 88 ? -2.047 -7.049 -2.194 1.00 57.47 88 PRO A CA 1
ATOM 696 C C . PRO A 1 88 ? -1.941 -5.683 -2.882 1.00 57.47 88 PRO A C 1
ATOM 698 O O . PRO A 1 88 ? -2.464 -5.478 -3.974 1.00 57.47 88 PRO A O 1
ATOM 701 N N . GLY A 1 89 ? -1.332 -4.708 -2.208 1.00 55.81 89 GLY A N 1
ATOM 702 C CA . GLY A 1 89 ? -1.016 -3.423 -2.827 1.00 55.81 89 GLY A CA 1
ATOM 703 C C . GLY A 1 89 ? -0.078 -3.612 -4.031 1.00 55.81 89 GLY A C 1
ATOM 704 O O . GLY A 1 89 ? 0.653 -4.605 -4.078 1.00 55.81 89 GLY A O 1
ATOM 705 N N . PRO A 1 90 ? -0.060 -2.684 -5.006 1.00 45.62 90 PRO A N 1
ATOM 706 C CA . PRO A 1 90 ? 0.899 -2.713 -6.106 1.00 45.62 90 PRO A CA 1
ATOM 707 C C . PRO A 1 90 ? 2.314 -2.624 -5.526 1.00 45.62 90 PRO A C 1
ATOM 709 O O . PRO A 1 90 ? 2.767 -1.569 -5.086 1.00 45.62 90 PRO A O 1
ATOM 712 N N . THR A 1 91 ? 3.010 -3.756 -5.469 1.00 43.59 91 THR A N 1
ATOM 713 C CA . THR A 1 91 ? 4.333 -3.878 -4.857 1.00 43.59 91 THR A CA 1
ATOM 714 C C . THR A 1 91 ? 5.411 -3.310 -5.775 1.00 43.59 91 THR A C 1
ATOM 716 O O . THR A 1 91 ? 6.241 -4.043 -6.306 1.00 43.59 91 THR A O 1
ATOM 719 N N . VAL A 1 92 ? 5.448 -1.986 -5.936 1.00 48.31 92 VAL A N 1
ATOM 720 C CA . VAL A 1 92 ? 6.715 -1.300 -6.216 1.00 48.31 92 VAL A CA 1
ATOM 721 C C . VAL A 1 92 ? 7.448 -1.213 -4.879 1.00 48.31 92 VAL A C 1
ATOM 723 O O . VAL A 1 92 ? 7.289 -0.275 -4.104 1.00 48.31 92 VAL A O 1
ATOM 726 N N . GLN A 1 93 ? 8.161 -2.289 -4.556 1.00 49.69 93 GLN A N 1
ATOM 727 C CA . GLN A 1 93 ? 8.880 -2.451 -3.297 1.00 49.69 93 GLN A CA 1
ATOM 728 C C . GLN A 1 93 ? 10.234 -1.740 -3.372 1.00 49.69 93 GLN A C 1
ATOM 730 O O . GLN A 1 93 ? 11.095 -2.103 -4.178 1.00 49.69 93 GLN A O 1
ATOM 735 N N . TYR A 1 94 ? 10.423 -0.740 -2.512 1.00 43.41 94 TYR A N 1
ATOM 736 C CA . TYR A 1 94 ? 11.716 -0.116 -2.242 1.00 43.41 94 TYR A CA 1
ATOM 737 C C . TYR A 1 94 ? 12.321 -0.793 -1.006 1.00 43.41 94 TYR A C 1
ATOM 739 O O . TYR A 1 94 ? 11.960 -0.487 0.126 1.00 43.41 94 TYR A O 1
ATOM 747 N N . GLU A 1 95 ? 13.188 -1.776 -1.236 1.00 48.75 95 GLU A N 1
ATOM 748 C CA . GLU A 1 95 ? 13.998 -2.428 -0.199 1.00 48.75 95 GLU A CA 1
ATOM 749 C C . GLU A 1 95 ? 15.147 -1.496 0.237 1.00 48.75 95 GLU A C 1
ATOM 751 O O . GLU A 1 95 ? 15.821 -0.938 -0.636 1.00 48.75 95 GLU A O 1
ATOM 756 N N . PRO A 1 96 ? 15.402 -1.322 1.548 1.00 49.53 96 PRO A N 1
ATOM 757 C CA . PRO A 1 96 ? 16.389 -0.363 2.046 1.00 49.53 96 PRO A CA 1
ATOM 758 C C . PRO A 1 96 ? 17.853 -0.748 1.765 1.00 49.53 96 PRO A C 1
ATOM 760 O O . PRO A 1 96 ? 18.699 0.140 1.762 1.00 49.53 96 PRO A O 1
ATOM 763 N N . ASP A 1 97 ? 18.168 -2.017 1.471 1.00 47.38 97 ASP A N 1
ATOM 764 C CA . ASP A 1 97 ? 19.561 -2.508 1.382 1.00 47.38 97 ASP A CA 1
ATOM 765 C C . ASP A 1 97 ? 20.049 -2.809 -0.049 1.00 47.38 97 ASP A C 1
ATOM 767 O O . ASP A 1 97 ? 20.852 -3.701 -0.321 1.00 47.38 97 ASP A O 1
ATOM 771 N N . LYS A 1 98 ? 19.492 -2.101 -1.031 1.00 49.44 98 LYS A N 1
ATOM 772 C CA . LYS A 1 98 ? 19.458 -2.601 -2.407 1.00 49.44 98 LYS A CA 1
ATOM 773 C C . LYS A 1 98 ? 20.037 -1.615 -3.427 1.00 49.44 98 LYS A C 1
ATOM 775 O O . LYS A 1 98 ? 19.548 -1.557 -4.551 1.00 49.44 98 LYS A O 1
ATOM 780 N N . TRP A 1 99 ? 21.115 -0.896 -3.086 1.00 49.28 99 TRP A N 1
ATOM 781 C CA . TRP A 1 99 ? 21.797 0.065 -3.981 1.00 49.28 99 TRP A CA 1
ATOM 782 C C . TRP A 1 99 ? 22.159 -0.518 -5.365 1.00 49.28 99 TRP A C 1
ATOM 784 O O . TRP A 1 99 ? 21.972 0.148 -6.380 1.00 49.28 99 TRP A O 1
ATOM 794 N N . LEU A 1 100 ? 22.545 -1.799 -5.434 1.00 46.81 100 LEU A N 1
ATOM 795 C CA . LEU A 1 100 ? 22.796 -2.532 -6.689 1.00 46.81 100 LEU A CA 1
ATOM 796 C C . LEU A 1 100 ? 21.520 -2.989 -7.420 1.00 46.81 100 LEU A C 1
ATOM 798 O O . LEU A 1 100 ? 21.548 -3.236 -8.620 1.00 46.81 100 LEU A O 1
ATOM 802 N N . SER A 1 101 ? 20.384 -3.084 -6.729 1.00 52.25 101 SER A N 1
ATOM 803 C CA . SER A 1 101 ? 19.074 -3.348 -7.349 1.00 52.25 101 SER A CA 1
ATOM 804 C C . SER A 1 101 ? 18.290 -2.070 -7.688 1.00 52.25 101 SER A C 1
ATOM 806 O O . SER A 1 101 ? 17.229 -2.137 -8.307 1.00 52.25 101 SER A O 1
ATOM 808 N N . SER A 1 102 ? 18.806 -0.912 -7.277 1.00 56.53 102 SER A N 1
ATOM 809 C CA . SER A 1 102 ? 18.363 0.401 -7.742 1.00 56.53 102 SER A CA 1
ATOM 810 C C . SER A 1 102 ? 18.981 0.753 -9.099 1.00 56.53 102 SER A C 1
ATOM 812 O O . SER A 1 102 ? 18.567 1.727 -9.725 1.00 56.53 102 SER A O 1
ATOM 814 N N . GLN A 1 103 ? 19.948 -0.039 -9.579 1.00 67.44 103 GLN A N 1
ATOM 815 C CA . GLN A 1 103 ? 20.554 0.139 -10.891 1.00 67.44 103 GLN A CA 1
ATOM 816 C C . GLN A 1 103 ? 19.700 -0.541 -11.966 1.00 67.44 103 GLN A C 1
ATOM 818 O O . GLN A 1 103 ? 19.743 -1.755 -12.169 1.00 67.44 103 GLN A O 1
ATOM 823 N N . TRP A 1 104 ? 18.920 0.268 -12.672 1.00 80.88 104 TRP A N 1
ATOM 824 C CA . TRP A 1 104 ? 18.184 -0.161 -13.854 1.00 80.88 104 TRP A CA 1
ATOM 825 C C . TRP A 1 104 ? 19.055 -0.012 -15.096 1.00 80.88 104 TRP A C 1
ATOM 827 O O . TRP A 1 104 ? 19.688 1.024 -15.304 1.00 80.88 104 TRP A O 1
ATOM 837 N N . ARG A 1 105 ? 19.068 -1.036 -15.949 1.00 83.75 105 ARG A N 1
ATOM 838 C CA . ARG A 1 105 ? 19.663 -0.955 -17.282 1.00 83.75 105 ARG A CA 1
ATOM 839 C C . ARG A 1 105 ? 18.570 -0.621 -18.287 1.00 83.75 105 ARG A C 1
ATOM 841 O O . ARG A 1 105 ? 17.625 -1.389 -18.452 1.00 83.75 105 ARG A O 1
ATOM 848 N N . LEU A 1 106 ? 18.724 0.509 -18.968 1.00 86.75 106 LEU A N 1
ATOM 849 C CA . LEU A 1 106 ? 17.890 0.860 -20.108 1.00 86.75 106 LEU A CA 1
ATOM 850 C C . LEU A 1 106 ? 18.369 0.093 -21.344 1.00 86.75 106 LEU A C 1
ATOM 852 O O . LEU A 1 106 ? 19.520 0.223 -21.757 1.00 86.75 106 LEU A O 1
ATOM 856 N N . LEU A 1 107 ? 17.475 -0.697 -21.923 1.00 86.44 107 LEU A N 1
ATOM 857 C CA . LEU A 1 107 ? 17.655 -1.387 -23.192 1.00 86.44 107 LEU A CA 1
ATOM 858 C C . LEU A 1 107 ? 16.718 -0.736 -24.207 1.00 86.44 107 LEU A C 1
ATOM 860 O O . LEU A 1 107 ? 15.498 -0.836 -24.091 1.00 86.44 107 LEU A O 1
ATOM 864 N N . SER A 1 108 ? 17.293 -0.046 -25.183 1.00 85.19 108 SER A N 1
ATOM 865 C CA . SER A 1 108 ? 16.556 0.662 -26.227 1.00 85.19 108 SER A CA 1
ATOM 866 C C . SER A 1 108 ? 17.148 0.311 -27.586 1.00 85.19 108 SER A C 1
ATOM 868 O O . SER A 1 108 ? 18.367 0.207 -27.716 1.00 85.19 108 SER A O 1
ATOM 870 N N . ALA A 1 109 ? 16.288 0.134 -28.591 1.00 82.06 109 ALA A N 1
ATOM 871 C CA . ALA A 1 109 ? 16.718 0.018 -29.985 1.00 82.06 109 ALA A CA 1
ATOM 872 C C . ALA A 1 109 ? 17.155 1.379 -30.560 1.00 82.06 109 ALA A C 1
ATOM 874 O O . ALA A 1 109 ? 17.974 1.437 -31.474 1.00 82.06 109 ALA A O 1
ATOM 875 N N . GLU A 1 110 ? 16.626 2.476 -30.010 1.00 80.06 110 GLU A N 1
ATOM 876 C CA . GLU A 1 110 ? 16.960 3.847 -30.396 1.00 80.06 110 GLU A CA 1
ATOM 877 C C . GLU A 1 110 ? 18.008 4.468 -29.449 1.00 80.06 110 GLU A C 1
ATOM 879 O O . GLU A 1 110 ? 18.076 4.081 -28.275 1.00 80.06 110 GLU A O 1
ATOM 884 N N . PRO A 1 111 ? 18.797 5.465 -29.902 1.00 82.62 111 PRO A N 1
ATOM 885 C CA . PRO A 1 111 ? 19.761 6.163 -29.055 1.00 82.62 111 PRO A CA 1
ATOM 886 C C . PRO A 1 111 ? 19.103 6.788 -27.820 1.00 82.62 111 PRO A C 1
ATOM 888 O O . PRO A 1 111 ? 18.156 7.567 -27.934 1.00 82.62 111 PRO A O 1
ATOM 891 N N . VAL A 1 112 ? 19.665 6.514 -26.640 1.00 78.38 112 VAL A N 1
ATOM 892 C CA . VAL A 1 112 ? 19.171 7.019 -25.341 1.00 78.38 112 VAL A CA 1
ATOM 893 C C . VAL A 1 112 ? 19.247 8.549 -25.234 1.00 78.38 112 VAL A C 1
ATOM 895 O O . VAL A 1 112 ? 18.550 9.160 -24.433 1.00 78.38 112 VAL A O 1
ATOM 898 N N . THR A 1 113 ? 20.073 9.184 -26.062 1.00 81.75 113 THR A N 1
ATOM 899 C CA . THR A 1 113 ? 20.216 10.643 -26.145 1.00 81.75 113 THR A CA 1
ATOM 900 C C . THR A 1 113 ? 19.128 11.319 -26.981 1.00 81.75 113 THR A C 1
ATOM 902 O O . THR A 1 113 ? 19.063 12.547 -27.014 1.00 81.75 113 THR A O 1
ATOM 905 N N . SER A 1 114 ? 18.293 10.552 -27.685 1.00 78.94 114 SER A N 1
ATOM 906 C CA . SER A 1 114 ? 17.232 11.107 -28.522 1.00 78.94 114 SER A CA 1
ATOM 907 C C . SER A 1 114 ? 16.011 11.528 -27.697 1.00 78.94 114 SER A C 1
ATOM 909 O O . SER A 1 114 ? 15.747 11.000 -26.618 1.00 78.94 114 SER A O 1
ATOM 911 N N . ALA A 1 115 ? 15.261 12.513 -28.200 1.00 81.88 115 ALA A N 1
ATOM 912 C CA . ALA A 1 115 ? 14.024 12.945 -27.561 1.00 81.88 115 ALA A CA 1
ATOM 913 C C . ALA A 1 115 ? 12.976 11.821 -27.579 1.00 81.88 115 ALA A C 1
ATOM 915 O O . ALA A 1 115 ? 12.813 11.135 -28.591 1.00 81.88 115 ALA A O 1
ATOM 916 N N . LEU A 1 116 ? 12.238 11.682 -26.476 1.00 82.75 116 LEU A N 1
ATOM 917 C CA . LEU A 1 116 ? 11.197 10.672 -26.320 1.00 82.75 116 LEU A CA 1
ATOM 918 C C . LEU A 1 116 ? 10.057 10.918 -27.321 1.00 82.75 116 LEU A C 1
ATOM 920 O O . LEU A 1 116 ? 9.453 11.994 -27.322 1.00 82.75 116 LEU A O 1
ATOM 924 N N . ARG A 1 117 ? 9.767 9.931 -28.173 1.00 85.69 117 ARG A N 1
ATOM 925 C CA . ARG A 1 117 ? 8.689 10.001 -29.166 1.00 85.69 117 ARG A CA 1
ATOM 926 C C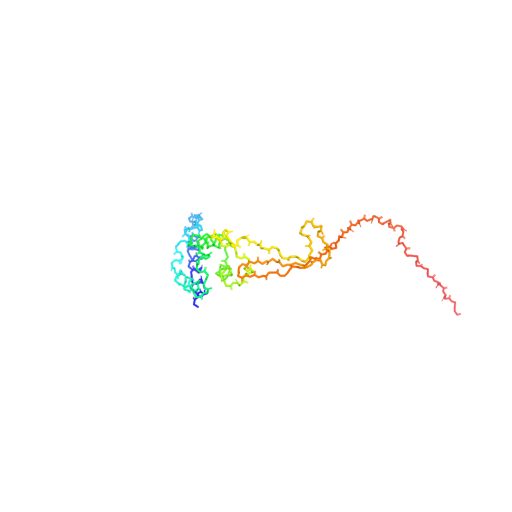 . ARG A 1 117 ? 7.492 9.164 -28.732 1.00 85.69 117 ARG A C 1
ATOM 928 O O . ARG A 1 117 ? 7.602 8.231 -27.940 1.00 85.69 117 ARG A O 1
ATOM 935 N N . ASP A 1 118 ? 6.334 9.533 -29.263 1.00 85.94 118 ASP A N 1
ATOM 936 C CA . ASP A 1 118 ? 5.135 8.711 -29.156 1.00 85.94 118 ASP A CA 1
ATOM 937 C C . ASP A 1 118 ? 5.368 7.358 -29.841 1.00 85.94 118 ASP A C 1
ATOM 939 O O . ASP A 1 118 ? 5.975 7.301 -30.912 1.00 85.94 118 ASP A O 1
ATOM 943 N N . GLY A 1 119 ? 4.935 6.274 -29.204 1.00 82.50 119 GLY A N 1
ATOM 944 C CA . GLY A 1 119 ? 5.138 4.913 -29.695 1.00 82.50 119 GLY A CA 1
ATOM 945 C C . GLY A 1 119 ? 6.539 4.337 -29.465 1.00 82.50 119 GLY A C 1
ATOM 946 O O . GLY A 1 119 ? 6.754 3.167 -29.780 1.00 82.50 119 GLY A O 1
ATOM 947 N N . THR A 1 120 ? 7.490 5.089 -28.892 1.00 87.38 120 THR A N 1
ATOM 948 C CA . THR A 1 120 ? 8.803 4.531 -28.530 1.00 87.38 120 THR A CA 1
ATOM 949 C C . THR A 1 120 ? 8.625 3.419 -27.493 1.00 87.38 120 THR A C 1
ATOM 951 O O . THR A 1 120 ? 7.976 3.613 -26.462 1.00 87.38 120 THR A O 1
ATOM 954 N N . ALA A 1 121 ? 9.233 2.259 -27.750 1.00 87.12 121 ALA A N 1
ATOM 955 C CA . ALA A 1 121 ? 9.256 1.127 -26.832 1.00 87.12 121 ALA A CA 1
ATOM 956 C C . ALA A 1 121 ? 10.689 0.832 -26.374 1.00 87.12 121 ALA A C 1
ATOM 958 O O . ALA A 1 121 ? 11.609 0.750 -27.187 1.00 87.12 121 ALA A O 1
ATOM 959 N N . PHE A 1 122 ? 10.876 0.660 -25.070 1.00 88.81 122 PHE A N 1
ATOM 960 C CA . PHE A 1 122 ? 12.159 0.295 -24.471 1.00 88.81 122 PHE A CA 1
ATOM 961 C C . PHE A 1 122 ? 11.945 -0.610 -23.260 1.00 88.81 122 PHE A C 1
ATOM 963 O O . PHE A 1 122 ? 10.841 -0.708 -22.723 1.00 88.81 122 PHE A O 1
ATOM 970 N N . SER A 1 123 ? 13.001 -1.280 -22.814 1.00 88.94 123 SER A N 1
ATOM 971 C CA . SER A 1 123 ? 12.950 -2.141 -21.637 1.00 88.94 123 SER A CA 1
ATOM 972 C C . SER A 1 123 ? 13.830 -1.603 -20.519 1.00 88.94 123 SER A C 1
ATOM 974 O O . SER A 1 123 ? 14.984 -1.236 -20.733 1.00 88.94 123 SER A O 1
ATOM 976 N N . LEU A 1 124 ? 13.290 -1.584 -19.305 1.00 87.06 124 LEU A N 1
ATOM 977 C CA . LEU A 1 124 ? 14.043 -1.341 -18.083 1.00 87.06 124 LEU A CA 1
ATOM 978 C C . LEU A 1 124 ? 14.300 -2.691 -17.424 1.00 87.06 124 LEU A C 1
ATOM 980 O O . LEU A 1 124 ? 13.387 -3.322 -16.892 1.00 87.06 124 LEU A O 1
ATOM 984 N N . ALA A 1 125 ? 15.547 -3.144 -17.489 1.00 82.88 125 ALA A N 1
ATOM 985 C CA . ALA A 1 125 ? 15.961 -4.432 -16.961 1.00 82.88 125 ALA A CA 1
ATOM 986 C C . ALA A 1 125 ? 16.699 -4.273 -15.628 1.00 82.88 125 ALA A C 1
ATOM 988 O O . ALA A 1 125 ? 17.558 -3.403 -15.463 1.00 82.88 125 ALA A O 1
ATOM 989 N N . ARG A 1 126 ? 16.382 -5.163 -14.696 1.00 82.62 126 ARG A N 1
ATOM 990 C CA . ARG A 1 126 ? 17.079 -5.401 -13.432 1.00 82.62 126 ARG A CA 1
ATOM 991 C C . ARG A 1 126 ? 17.532 -6.863 -13.393 1.00 82.62 126 ARG A C 1
ATOM 993 O O . ARG A 1 126 ? 17.176 -7.648 -14.267 1.00 82.62 126 ARG A O 1
ATOM 1000 N N . ALA A 1 127 ? 18.304 -7.241 -12.377 1.00 73.69 127 ALA A N 1
ATOM 1001 C CA . ALA A 1 127 ? 18.785 -8.613 -12.211 1.00 73.69 127 ALA A CA 1
ATOM 1002 C C . ALA A 1 127 ? 17.657 -9.660 -12.070 1.00 73.69 127 ALA A C 1
ATOM 1004 O O . ALA A 1 127 ? 17.830 -10.798 -12.488 1.00 73.69 127 ALA A O 1
ATOM 1005 N N . ASP A 1 128 ? 16.517 -9.280 -11.495 1.00 73.19 128 ASP A N 1
ATOM 1006 C CA . ASP A 1 128 ? 15.401 -10.158 -11.122 1.00 73.19 128 ASP A CA 1
ATOM 1007 C C . ASP A 1 128 ? 14.086 -9.851 -11.866 1.00 73.19 128 ASP A C 1
ATOM 1009 O O . ASP A 1 128 ? 13.136 -10.627 -11.767 1.00 73.19 128 ASP A O 1
ATOM 1013 N N . LEU A 1 129 ? 14.006 -8.748 -12.621 1.00 76.50 129 LEU A N 1
ATOM 1014 C CA . LEU A 1 129 ? 12.787 -8.327 -13.321 1.00 76.50 129 LEU A CA 1
ATOM 1015 C C . LEU A 1 129 ? 13.069 -7.442 -14.540 1.00 76.50 129 LEU A C 1
ATOM 1017 O O . LEU A 1 129 ? 14.046 -6.696 -14.577 1.00 76.50 129 LEU A O 1
ATOM 1021 N N . CYS A 1 130 ? 12.172 -7.491 -15.525 1.00 82.12 130 CYS A N 1
ATOM 1022 C CA . CYS A 1 130 ? 12.225 -6.668 -16.730 1.00 82.12 130 CYS A CA 1
ATOM 1023 C C . CYS A 1 130 ? 10.870 -5.994 -16.956 1.00 82.12 130 CYS A C 1
ATOM 1025 O O . CYS A 1 130 ? 9.833 -6.654 -16.914 1.00 82.12 130 CYS A O 1
ATOM 1027 N N . LEU A 1 131 ? 10.885 -4.684 -17.190 1.00 83.75 131 LEU A N 1
ATOM 1028 C CA . LEU A 1 131 ? 9.707 -3.901 -17.540 1.00 83.75 131 LEU A CA 1
ATOM 1029 C C . LEU A 1 131 ? 9.797 -3.492 -19.003 1.00 83.75 131 LEU A C 1
ATOM 1031 O O . LEU A 1 131 ? 10.774 -2.865 -19.405 1.00 83.75 131 LEU A O 1
ATOM 1035 N N . VAL A 1 132 ? 8.767 -3.799 -19.784 1.00 89.69 132 VAL A N 1
ATOM 1036 C CA . VAL A 1 132 ? 8.596 -3.243 -21.128 1.00 89.69 132 VAL A CA 1
ATOM 1037 C C . VAL A 1 132 ? 7.773 -1.969 -21.000 1.00 89.69 132 VAL A C 1
ATOM 1039 O O . VAL A 1 132 ? 6.677 -1.987 -20.443 1.00 89.69 132 VAL A O 1
ATOM 1042 N N . VAL A 1 133 ? 8.322 -0.861 -21.484 1.00 84.44 133 VAL A N 1
ATOM 1043 C CA . VAL A 1 133 ? 7.715 0.466 -21.417 1.00 84.44 133 VAL A CA 1
ATOM 1044 C C . VAL A 1 133 ? 7.372 0.910 -22.829 1.00 84.44 133 VAL A C 1
ATOM 1046 O O . VAL A 1 133 ? 8.225 0.879 -23.714 1.00 84.44 133 VAL A O 1
ATOM 1049 N N . THR A 1 134 ? 6.132 1.352 -23.027 1.00 86.38 134 THR A N 1
ATOM 1050 C CA . THR A 1 134 ? 5.670 1.967 -24.274 1.00 86.38 134 THR A CA 1
ATOM 1051 C C . THR A 1 134 ? 5.237 3.392 -23.981 1.00 86.38 134 THR A C 1
ATOM 1053 O O . THR A 1 134 ? 4.392 3.635 -23.119 1.00 86.38 134 THR A O 1
ATOM 1056 N N . VAL A 1 135 ? 5.838 4.345 -24.683 1.00 87.25 135 VAL A N 1
ATOM 1057 C CA . VAL A 1 135 ? 5.533 5.763 -24.527 1.00 87.25 135 VAL A CA 1
ATOM 1058 C C . VAL A 1 135 ? 4.277 6.088 -25.316 1.00 87.25 135 VAL A C 1
ATOM 1060 O O . VAL A 1 135 ? 4.195 5.786 -26.503 1.00 87.25 135 VAL A O 1
ATOM 1063 N N . SER A 1 136 ? 3.321 6.743 -24.664 1.00 86.06 136 SER A N 1
ATOM 1064 C CA . SER A 1 136 ? 2.142 7.310 -25.316 1.00 86.06 136 SER A CA 1
ATOM 1065 C C . SER A 1 136 ? 2.032 8.799 -25.006 1.00 86.06 136 SER A C 1
ATOM 1067 O O . SER A 1 136 ? 2.250 9.243 -23.874 1.00 86.06 136 SER A O 1
ATOM 1069 N N . ARG A 1 137 ? 1.719 9.601 -26.021 1.00 85.38 137 ARG A N 1
ATOM 1070 C CA . ARG A 1 137 ? 1.517 11.039 -25.878 1.00 85.38 137 ARG A CA 1
ATOM 1071 C C . ARG A 1 137 ? 0.177 11.297 -25.201 1.00 85.38 137 ARG A C 1
ATOM 1073 O O . ARG A 1 137 ? -0.878 11.000 -25.755 1.00 85.38 137 ARG A O 1
ATOM 1080 N N . ALA A 1 138 ? 0.215 11.926 -24.030 1.00 81.19 138 ALA A N 1
ATOM 1081 C CA . ALA A 1 138 ? -1.003 12.386 -23.379 1.00 81.19 138 ALA A CA 1
ATOM 1082 C C . ALA A 1 138 ? -1.697 13.464 -24.243 1.00 81.19 138 ALA A C 1
ATOM 1084 O O . ALA A 1 138 ? -1.026 14.396 -24.712 1.00 8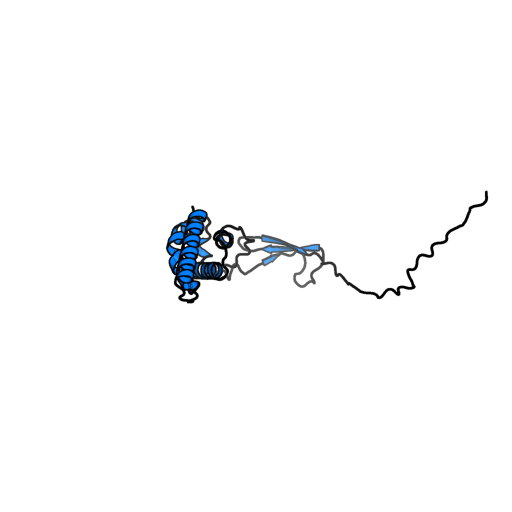1.19 138 ALA A O 1
ATOM 1085 N N . PRO A 1 139 ? -3.021 13.373 -24.464 1.00 79.50 139 PRO A N 1
ATOM 1086 C CA . PRO A 1 139 ? -3.756 14.409 -25.173 1.00 79.50 139 PRO A CA 1
ATOM 1087 C C . PRO A 1 139 ? -3.723 15.710 -24.366 1.00 79.50 139 PRO A C 1
ATOM 1089 O O . PRO A 1 139 ? -3.981 15.728 -23.162 1.00 79.50 139 PRO A O 1
ATOM 1092 N N . ARG A 1 140 ? -3.392 16.820 -25.031 1.00 77.50 140 ARG A N 1
ATOM 1093 C CA . ARG A 1 140 ? -3.476 18.149 -24.421 1.00 77.50 140 ARG A CA 1
ATOM 1094 C C . ARG A 1 140 ? -4.905 18.650 -24.573 1.00 77.50 140 ARG A C 1
ATOM 1096 O O . ARG A 1 140 ? -5.337 18.914 -25.690 1.00 77.50 140 ARG A O 1
ATOM 1103 N N . PHE A 1 141 ? -5.606 18.813 -23.459 1.00 78.06 141 PHE A N 1
ATOM 1104 C CA . PHE A 1 141 ? -6.912 19.462 -23.446 1.00 78.06 141 PHE A CA 1
ATOM 1105 C C . PHE A 1 141 ? -6.735 20.964 -23.248 1.00 78.06 141 PHE A C 1
ATOM 1107 O O . PHE A 1 141 ? -5.966 21.406 -22.394 1.00 78.06 141 PHE A O 1
ATOM 1114 N N . THR A 1 142 ? -7.445 21.754 -24.043 1.00 76.38 142 THR A N 1
ATOM 1115 C CA . THR A 1 142 ? -7.559 23.196 -23.841 1.00 76.38 142 THR A CA 1
ATOM 1116 C C . THR A 1 142 ? -9.036 23.494 -23.664 1.00 76.38 142 THR A C 1
ATOM 1118 O O . THR A 1 142 ? -9.816 23.343 -24.598 1.00 76.38 142 THR A O 1
ATOM 1121 N N . LEU A 1 143 ? -9.420 23.836 -22.436 1.00 81.75 143 LEU A N 1
ATOM 1122 C CA . LEU A 1 143 ? -10.765 24.288 -22.106 1.00 81.75 143 LEU A CA 1
ATOM 1123 C C . LEU A 1 143 ? -10.794 25.805 -22.267 1.00 81.75 143 LEU A C 1
ATOM 1125 O O . LEU A 1 143 ? -9.960 26.504 -21.693 1.00 81.75 143 LEU A O 1
ATOM 1129 N N . SER A 1 144 ? -11.740 26.305 -23.051 1.00 83.69 144 SER A N 1
ATOM 1130 C CA . SER A 1 144 ? -11.993 27.735 -23.194 1.00 83.69 144 SER A CA 1
ATOM 1131 C C . SER A 1 144 ? -13.464 28.008 -22.935 1.00 83.69 144 SER A C 1
ATOM 1133 O O . SER A 1 144 ? -14.326 27.390 -23.559 1.00 83.69 144 SER A O 1
ATOM 1135 N N . GLU A 1 145 ? -13.742 28.949 -22.044 1.00 85.12 145 GLU A N 1
ATOM 1136 C CA . GLU A 1 145 ? -15.080 29.481 -21.828 1.00 85.12 145 GL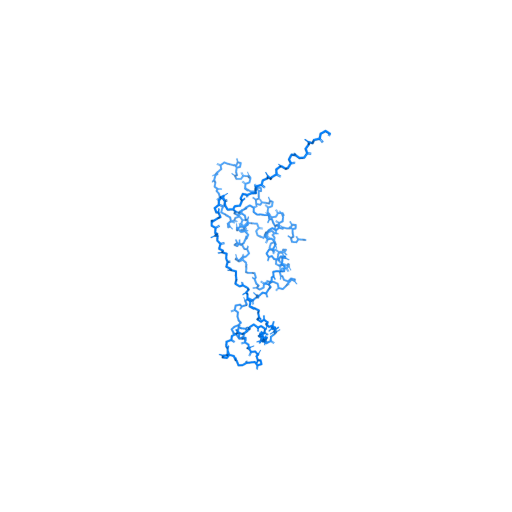U A CA 1
ATOM 1137 C C . GLU A 1 145 ? -15.282 30.688 -22.748 1.00 85.12 145 GLU A C 1
ATOM 1139 O O . GLU A 1 145 ? -14.424 31.567 -22.835 1.00 85.12 145 GLU A O 1
ATOM 1144 N N . THR A 1 146 ? -16.399 30.718 -23.471 1.00 85.19 146 THR A N 1
ATOM 1145 C CA . THR A 1 146 ? -16.779 31.867 -24.300 1.00 85.19 146 THR A CA 1
ATOM 1146 C C . THR A 1 146 ? -18.164 32.328 -23.882 1.00 85.19 146 THR A C 1
ATOM 1148 O O . THR A 1 146 ? -19.085 31.522 -23.759 1.00 85.19 146 THR A O 1
ATOM 1151 N N . PHE A 1 147 ? -18.308 33.630 -23.631 1.00 81.00 147 PHE A N 1
ATOM 1152 C CA . PHE A 1 147 ? -19.607 34.219 -23.337 1.00 81.00 147 PHE A CA 1
ATOM 1153 C C . PHE A 1 147 ? -20.449 34.234 -24.615 1.00 81.00 147 PHE A C 1
ATOM 1155 O O . PHE A 1 147 ? -20.095 34.897 -25.592 1.00 81.00 147 PHE A O 1
ATOM 1162 N N . LEU A 1 148 ? -21.560 33.501 -24.609 1.00 77.38 148 LEU A N 1
ATOM 1163 C CA . LEU A 1 148 ? -22.548 33.531 -25.683 1.00 77.38 148 LEU A CA 1
ATOM 1164 C C . LEU A 1 148 ? -23.586 34.609 -25.358 1.00 77.38 148 LEU A C 1
ATOM 1166 O O . LEU A 1 148 ? -24.265 34.521 -24.335 1.00 77.38 148 LEU A O 1
ATOM 1170 N N . ASP A 1 149 ? -23.713 35.622 -26.222 1.00 78.88 149 ASP A N 1
ATOM 1171 C CA . ASP A 1 149 ? -24.746 36.653 -26.076 1.00 78.88 149 ASP A CA 1
ATOM 1172 C C . ASP A 1 149 ? -26.139 35.991 -26.100 1.00 78.88 149 ASP A C 1
ATOM 1174 O O . ASP A 1 149 ? -26.496 35.346 -27.088 1.00 78.88 149 ASP A O 1
ATOM 1178 N N . PRO A 1 150 ? -26.983 36.176 -25.068 1.00 71.62 150 PRO A N 1
ATOM 1179 C CA . PRO A 1 150 ? -28.351 35.656 -25.042 1.00 71.62 150 PRO A CA 1
ATOM 1180 C C . PRO A 1 150 ? -29.224 36.068 -26.242 1.00 71.62 150 PRO A C 1
ATOM 1182 O O . PRO A 1 150 ? -30.307 35.513 -26.446 1.00 71.62 150 PRO A O 1
ATOM 1185 N N . LYS A 1 151 ? -28.811 37.069 -27.031 1.00 71.44 151 LYS A N 1
ATOM 1186 C CA . LYS A 1 151 ? -29.498 37.480 -28.264 1.00 71.44 151 LYS A CA 1
ATOM 1187 C C . LYS A 1 151 ? -29.123 36.656 -29.500 1.00 71.44 151 LYS A C 1
ATOM 1189 O O . LYS A 1 151 ? -29.931 36.629 -30.425 1.00 71.44 151 LYS A O 1
ATOM 1194 N N . SER A 1 152 ? -27.968 35.984 -29.532 1.00 68.38 152 SER A N 1
ATOM 1195 C CA . SER A 1 152 ? -27.495 35.247 -30.718 1.00 68.38 152 SER A CA 1
ATOM 1196 C C . SER A 1 152 ? -28.162 33.878 -30.907 1.00 68.38 152 SER A C 1
ATOM 1198 O O . SER A 1 152 ? -28.137 33.335 -32.008 1.00 68.38 152 SER A O 1
ATOM 1200 N N . HIS A 1 153 ? -28.807 33.339 -29.866 1.00 62.44 153 HIS A N 1
ATOM 1201 C CA . HIS A 1 153 ? -29.443 32.014 -29.872 1.00 62.44 153 HIS A CA 1
ATOM 1202 C C . HIS A 1 153 ? -30.950 32.064 -29.586 1.00 62.44 153 HIS A C 1
ATOM 1204 O O . HIS A 1 153 ? -31.492 31.232 -28.859 1.00 62.44 153 HIS A O 1
ATOM 1210 N N . LYS A 1 154 ? -31.656 33.050 -30.151 1.00 73.81 154 LYS A N 1
ATOM 1211 C CA . LYS A 1 154 ? -33.121 33.094 -30.076 1.00 73.81 154 LYS A CA 1
ATOM 1212 C C . LYS A 1 154 ? -33.735 32.329 -31.243 1.00 73.81 154 LYS A C 1
ATOM 1214 O O . LYS A 1 154 ? -33.578 32.709 -32.399 1.00 73.81 154 LYS A O 1
ATOM 1219 N N . PHE A 1 155 ? -34.477 31.275 -30.927 1.00 70.75 155 PHE A N 1
ATOM 1220 C CA . PHE A 1 155 ? -35.343 30.608 -31.892 1.00 70.75 155 PHE A CA 1
ATOM 1221 C C . PHE A 1 155 ? -36.555 31.500 -32.170 1.00 70.75 155 PHE A C 1
ATOM 1223 O O . PHE A 1 155 ? -37.272 31.891 -31.249 1.00 70.75 155 PHE A O 1
ATOM 1230 N N . VAL A 1 156 ? -36.786 31.842 -33.438 1.00 70.56 156 VAL A N 1
ATOM 1231 C CA . VAL A 1 156 ? -38.005 32.546 -33.850 1.00 70.56 156 VAL A CA 1
ATOM 1232 C C . VAL A 1 156 ? -39.066 31.497 -34.160 1.00 70.56 156 VAL A C 1
ATOM 1234 O O . VAL A 1 156 ? -38.990 30.810 -35.177 1.00 70.56 156 VAL A O 1
ATOM 1237 N N . LEU A 1 157 ? -40.061 31.373 -33.284 1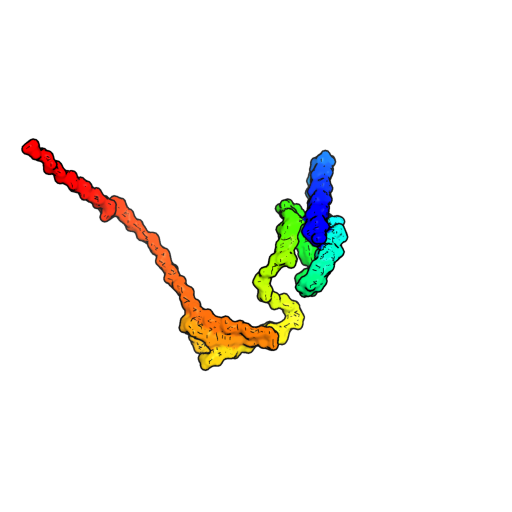.00 67.44 157 LEU A N 1
ATOM 1238 C CA . LEU A 1 157 ? -41.224 30.525 -33.523 1.00 67.44 157 LEU A CA 1
ATOM 1239 C C . LEU A 1 157 ? -42.153 31.238 -34.524 1.00 67.44 157 LEU A C 1
ATOM 1241 O O . LEU A 1 157 ? -42.841 32.192 -34.167 1.00 67.44 157 LEU A O 1
ATOM 1245 N N . ARG A 1 158 ? -42.149 30.819 -35.794 1.00 69.00 158 ARG A N 1
ATOM 1246 C CA . ARG A 1 158 ? -43.115 31.301 -36.795 1.00 69.00 158 ARG A CA 1
ATOM 1247 C C . ARG A 1 158 ? -44.355 30.412 -36.761 1.00 69.00 158 ARG A C 1
ATOM 1249 O O . ARG A 1 158 ? -44.344 29.328 -37.330 1.00 69.00 158 ARG A O 1
ATOM 1256 N N . LEU A 1 159 ? -45.418 30.872 -36.102 1.00 69.31 159 LEU A N 1
ATOM 1257 C CA . LEU A 1 159 ? -46.740 30.261 -36.234 1.00 69.31 159 LEU A CA 1
ATOM 1258 C C . LEU A 1 159 ? -47.308 30.658 -37.605 1.00 69.31 159 LEU A C 1
ATOM 1260 O O . LEU A 1 159 ? -47.640 31.824 -37.814 1.00 69.31 159 LEU A O 1
ATOM 1264 N N . GLN A 1 160 ? -47.392 29.721 -38.551 1.00 67.69 160 GLN A N 1
ATOM 1265 C CA . GLN A 1 160 ? -48.233 29.920 -39.730 1.00 67.69 160 GLN A CA 1
ATOM 1266 C C . GLN A 1 160 ? -49.673 29.615 -39.327 1.00 67.69 160 GLN A C 1
ATOM 1268 O O . GLN A 1 160 ? -50.021 28.477 -39.026 1.00 67.69 160 GLN A O 1
ATOM 1273 N N . SER A 1 161 ? -50.497 30.656 -39.257 1.00 63.50 161 SER A N 1
ATOM 1274 C CA . SER A 1 161 ? -51.937 30.546 -39.052 1.00 63.50 161 SER A CA 1
ATOM 1275 C C . SER A 1 161 ? -52.607 30.139 -40.366 1.00 63.50 161 SER A C 1
ATOM 1277 O O . SER A 1 161 ? -53.272 30.950 -41.006 1.00 63.50 161 SER A O 1
ATOM 1279 N N . GLU A 1 162 ? -52.409 28.893 -40.791 1.00 66.12 162 GLU A N 1
ATOM 1280 C CA . GLU A 1 162 ? -53.273 28.266 -41.795 1.00 66.12 162 GLU A CA 1
ATOM 1281 C C . GLU A 1 162 ? -54.511 27.707 -41.083 1.00 66.12 162 GLU A C 1
ATOM 1283 O O . GLU A 1 162 ? -54.643 26.517 -40.817 1.00 66.12 162 GLU A O 1
ATOM 1288 N N . THR A 1 163 ? -55.421 28.612 -40.729 1.00 56.62 163 THR A N 1
ATOM 1289 C CA . THR A 1 163 ? -56.827 28.280 -40.486 1.00 56.62 163 THR A CA 1
ATOM 1290 C C . THR A 1 163 ? -57.672 29.155 -41.392 1.00 56.62 163 THR A C 1
ATOM 1292 O O . THR A 1 163 ? -57.904 30.326 -41.092 1.00 56.62 163 THR A O 1
ATOM 1295 N N . SER A 1 164 ? -58.149 28.576 -42.487 1.00 49.47 164 SER A N 1
ATOM 1296 C CA . SER A 1 164 ? -59.349 29.034 -43.176 1.00 49.47 164 SER A CA 1
ATOM 1297 C C . SER A 1 164 ? -60.277 27.833 -43.335 1.00 49.47 164 SER A C 1
ATOM 1299 O O . SER A 1 164 ? -59.827 26.777 -43.774 1.00 49.47 164 SER A O 1
ATOM 1301 N N . VAL A 1 165 ? -61.515 28.046 -42.886 1.00 44.12 165 VAL A N 1
ATOM 1302 C CA . VAL A 1 165 ? -62.717 27.194 -42.940 1.00 44.12 165 VAL A CA 1
ATOM 1303 C C . VAL A 1 165 ? -62.831 26.366 -44.216 1.00 44.12 165 VAL A C 1
ATOM 1305 O O . VAL A 1 165 ? -62.587 26.942 -45.299 1.00 44.12 165 VAL A O 1
#

Nearest PDB structures (foldseek):
  9jk6-assembly1_A  TM=6.945E-01  e=7.383E-14  Homo sapiens
  9jk7-assembly1_A  TM=6.913E-01  e=6.554E-14  Homo sapiens
  9jk9-assembly1_A  TM=6.893E-01  e=1.339E-13  Homo sapiens
  8zxd-assembly1_A  TM=7.737E-01  e=2.521E-11  Homo sapiens

pLDDT: mean 77.58, std 12.75, range [43.41, 91.5]

Sequence (165 aa):
RLVVAAEEAFTHVRRLQEEEQRAGTGLTMDPQEAAQAIFPSMARALQKYLRATKQQPFHSMEGILKHLAHCIAHDMTARAFLEKYLSPGPTVQYEPDKWLSSQWRLLSAEPVTSALRDGTAFSLARADLCLVVTVSRAPRFTLSETFLDPKSHKFVLRLQSETSV